Protein AF-A0A7V9BJ75-F1 (afdb_monomer_lite)

Foldseek 3Di:
DPPDVVVCVQVVVQVVLQVVQVVQVKHWDWAADPPPGIDIDIGGPDPPPPD

pLDDT: mean 84.54, std 14.52, range [50.06, 97.12]

Secondary structure (DSSP, 8-state):
----GGGGHHHHHHHHHHHHHGGGT-EEEEEEETTTEEEEEEE-S------

Radius of gyration: 13.67 Å; chains: 1; bounding box: 42×19×31 Å

Sequence (51 aa):
DADNPADSIPALALRLARAVAAPNGGSAEITPLPGRGSVLQITFANAQVTA

Structure (mmCIF, N/CA/C/O backbone):
data_AF-A0A7V9BJ75-F1
#
_entry.id   AF-A0A7V9BJ75-F1
#
loop_
_atom_site.group_PDB
_atom_site.id
_atom_site.type_symbol
_atom_site.label_atom_id
_atom_site.label_alt_id
_atom_site.label_comp_id
_atom_site.label_asym_id
_atom_site.label_entity_id
_atom_site.label_seq_id
_atom_site.pdbx_PDB_ins_code
_atom_site.Cartn_x
_atom_site.Cartn_y
_atom_site.Cartn_z
_atom_site.occupancy
_atom_site.B_iso_or_equiv
_atom_site.auth_seq_id
_atom_site.auth_comp_id
_atom_site.auth_asym_id
_atom_site.auth_atom_id
_atom_site.pdbx_PDB_model_num
ATOM 1 N N . ASP A 1 1 ? 24.543 0.604 -12.358 1.00 54.16 1 ASP A N 1
ATOM 2 C CA . ASP A 1 1 ? 23.291 1.330 -12.061 1.00 54.16 1 ASP A CA 1
ATOM 3 C C . ASP A 1 1 ? 22.841 1.165 -10.607 1.00 54.16 1 ASP A C 1
ATOM 5 O O . ASP A 1 1 ? 21.782 0.613 -10.373 1.00 54.16 1 ASP A O 1
ATOM 9 N N . ALA A 1 2 ? 23.634 1.591 -9.616 1.00 54.69 2 ALA A N 1
ATOM 10 C CA . ALA A 1 2 ? 23.265 1.481 -8.188 1.00 54.69 2 ALA A CA 1
ATOM 11 C C . ALA A 1 2 ? 23.101 2.849 -7.490 1.00 54.69 2 ALA A C 1
ATOM 13 O O . ALA A 1 2 ? 22.834 2.901 -6.296 1.00 54.69 2 ALA A O 1
ATOM 14 N N . ASP A 1 3 ? 23.262 3.942 -8.241 1.00 62.19 3 ASP A N 1
ATOM 15 C CA . ASP A 1 3 ? 23.327 5.319 -7.730 1.00 62.19 3 ASP A CA 1
ATOM 16 C C . ASP A 1 3 ? 22.222 6.214 -8.308 1.00 62.19 3 ASP A C 1
ATOM 18 O O . ASP A 1 3 ?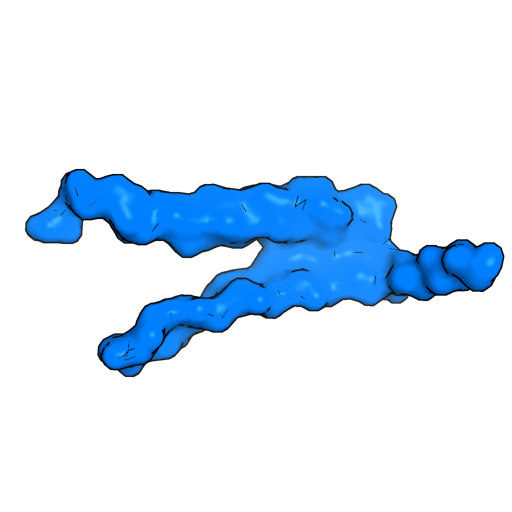 22.301 7.440 -8.238 1.00 62.19 3 ASP A O 1
ATOM 22 N N . ASN A 1 4 ? 21.181 5.633 -8.916 1.00 69.44 4 ASN A N 1
ATOM 23 C CA . ASN A 1 4 ? 20.052 6.442 -9.346 1.00 69.44 4 ASN A CA 1
ATOM 24 C C . ASN A 1 4 ? 19.211 6.789 -8.105 1.00 69.44 4 ASN A C 1
ATOM 26 O O . ASN A 1 4 ? 18.605 5.895 -7.511 1.00 69.44 4 ASN A O 1
ATOM 30 N N . PRO A 1 5 ? 19.112 8.070 -7.704 1.00 68.12 5 PRO A N 1
ATOM 31 C CA . PRO A 1 5 ? 18.288 8.467 -6.563 1.00 68.12 5 PRO A CA 1
ATOM 32 C C . PRO A 1 5 ? 16.818 8.045 -6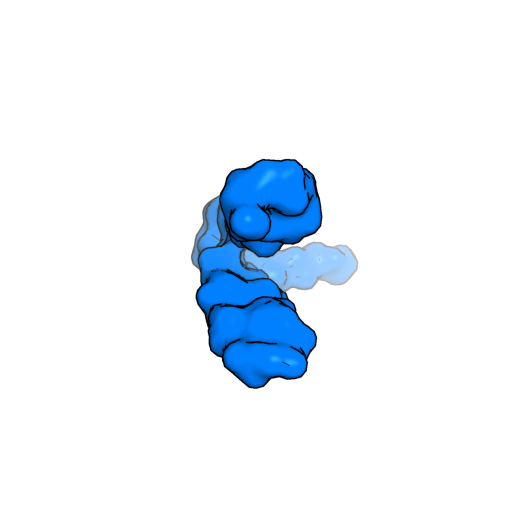.725 1.00 68.12 5 PRO A C 1
ATOM 34 O O . PRO A 1 5 ? 16.118 7.866 -5.726 1.00 68.12 5 PRO A O 1
ATOM 37 N N . ALA A 1 6 ? 16.357 7.819 -7.962 1.00 74.19 6 ALA A N 1
ATOM 38 C CA . ALA A 1 6 ? 15.032 7.279 -8.242 1.00 74.19 6 ALA A CA 1
ATOM 39 C C . ALA A 1 6 ? 14.806 5.873 -7.656 1.00 74.19 6 ALA A C 1
ATOM 41 O O . ALA A 1 6 ? 13.687 5.571 -7.245 1.00 74.19 6 ALA A O 1
ATOM 42 N N . ASP A 1 7 ? 15.850 5.050 -7.521 1.00 72.94 7 ASP A N 1
ATOM 43 C CA . ASP A 1 7 ? 15.752 3.692 -6.964 1.00 72.94 7 ASP A CA 1
ATOM 44 C C . ASP A 1 7 ? 15.464 3.707 -5.452 1.00 72.94 7 ASP A C 1
ATOM 46 O O . ASP A 1 7 ? 14.946 2.740 -4.891 1.00 72.94 7 ASP A O 1
ATOM 50 N N . SER A 1 8 ? 15.727 4.837 -4.785 1.00 81.31 8 SER A N 1
ATOM 51 C CA . SER A 1 8 ? 15.405 5.049 -3.368 1.00 81.31 8 SER A CA 1
ATOM 52 C C . SER A 1 8 ? 13.968 5.533 -3.133 1.00 81.31 8 SER A C 1
ATOM 54 O O . SER A 1 8 ? 13.459 5.428 -2.012 1.00 81.31 8 SER A O 1
ATOM 56 N N . ILE A 1 9 ? 13.285 6.048 -4.165 1.00 86.50 9 ILE A N 1
ATOM 57 C CA . ILE A 1 9 ? 11.923 6.597 -4.052 1.00 86.50 9 ILE A CA 1
ATOM 58 C C . ILE A 1 9 ? 10.914 5.538 -3.570 1.00 86.50 9 ILE A C 1
ATOM 60 O O . ILE A 1 9 ? 10.166 5.840 -2.636 1.00 86.50 9 ILE A O 1
ATOM 64 N N . PRO A 1 10 ? 10.891 4.296 -4.101 1.00 89.12 10 PRO A N 1
ATOM 65 C CA . PRO A 1 10 ? 9.960 3.262 -3.646 1.00 89.12 10 PRO A CA 1
ATOM 66 C C . PRO A 1 10 ? 10.141 2.910 -2.163 1.00 89.12 10 PRO A C 1
ATOM 68 O O . PRO A 1 10 ? 9.164 2.774 -1.423 1.00 89.12 10 PRO A O 1
ATOM 71 N N . ALA A 1 11 ? 11.393 2.824 -1.706 1.00 89.50 11 ALA A N 1
ATOM 72 C CA . ALA A 1 11 ? 11.716 2.535 -0.313 1.00 89.50 11 ALA A CA 1
ATOM 73 C C . ALA A 1 11 ? 11.287 3.681 0.620 1.00 89.50 11 ALA A C 1
ATOM 75 O O . ALA A 1 11 ? 10.709 3.440 1.685 1.00 89.50 11 ALA A O 1
ATOM 76 N N . LEU A 1 12 ? 11.520 4.933 0.210 1.00 92.50 12 LEU A N 1
ATOM 77 C CA . LEU A 1 12 ? 11.077 6.108 0.956 1.00 92.50 12 LEU A CA 1
ATOM 78 C C . LEU A 1 12 ? 9.547 6.178 1.037 1.00 92.50 12 LEU A C 1
ATOM 80 O O . LEU A 1 12 ? 9.008 6.367 2.128 1.00 92.50 12 LEU A O 1
ATOM 84 N N . ALA A 1 13 ? 8.861 5.992 -0.091 1.00 92.94 13 ALA A N 1
ATOM 85 C CA . ALA A 1 13 ? 7.405 6.015 -0.172 1.00 92.94 13 ALA A CA 1
ATOM 86 C C . ALA A 1 13 ? 6.775 4.951 0.737 1.00 92.94 13 ALA A C 1
ATOM 88 O O . ALA A 1 13 ? 5.873 5.265 1.513 1.00 92.94 13 ALA A O 1
ATOM 89 N N . LEU A 1 14 ? 7.3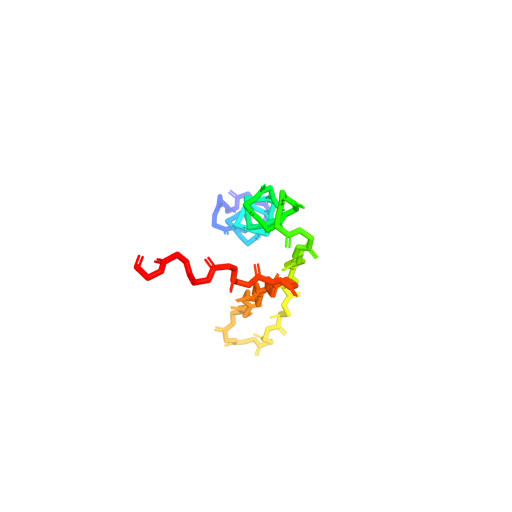06 3.722 0.728 1.00 95.44 14 LEU A N 1
ATOM 90 C CA . LEU A 1 14 ? 6.852 2.654 1.618 1.00 95.44 14 LEU A CA 1
ATOM 91 C C . LEU A 1 14 ? 7.045 3.012 3.098 1.00 95.44 14 LEU A C 1
ATOM 93 O O . LEU A 1 14 ? 6.140 2.811 3.910 1.00 95.44 14 LEU A O 1
ATOM 97 N N . ARG A 1 15 ? 8.211 3.559 3.467 1.00 95.81 15 ARG A N 1
ATOM 98 C CA . ARG A 1 15 ? 8.499 3.957 4.853 1.00 95.81 15 ARG A CA 1
ATOM 99 C C . ARG A 1 15 ? 7.532 5.036 5.344 1.00 95.81 15 ARG A C 1
ATOM 101 O O . ARG A 1 15 ? 7.019 4.925 6.455 1.00 95.81 15 ARG A O 1
ATOM 108 N N . LEU A 1 16 ? 7.264 6.047 4.519 1.00 96.81 16 LEU A N 1
ATOM 109 C CA . LEU A 1 16 ? 6.319 7.118 4.844 1.00 96.81 16 LEU A CA 1
ATOM 110 C C . LEU A 1 16 ? 4.883 6.596 4.942 1.00 96.81 16 LEU A C 1
ATOM 112 O O . LEU A 1 16 ? 4.190 6.897 5.910 1.00 96.81 16 LEU A O 1
ATOM 116 N N . ALA A 1 17 ? 4.456 5.757 3.999 1.00 96.69 17 ALA A N 1
ATOM 117 C CA . ALA A 1 17 ? 3.121 5.169 4.013 1.00 96.69 17 ALA A CA 1
ATOM 118 C C . ALA A 1 17 ? 2.861 4.342 5.279 1.00 96.69 17 ALA A C 1
ATOM 120 O O . ALA A 1 17 ? 1.798 4.459 5.884 1.00 96.69 17 ALA A O 1
ATOM 121 N N . ARG A 1 18 ? 3.852 3.568 5.741 1.00 96.25 18 ARG A N 1
ATOM 122 C CA . ARG A 1 18 ? 3.761 2.842 7.018 1.00 96.25 18 ARG A CA 1
ATOM 123 C C . ARG A 1 18 ? 3.646 3.783 8.210 1.00 96.25 18 ARG A C 1
ATOM 125 O O . ARG A 1 18 ? 2.830 3.530 9.088 1.00 96.25 18 ARG A O 1
ATOM 132 N N . ALA A 1 19 ? 4.421 4.867 8.232 1.00 96.69 19 ALA A N 1
ATOM 133 C CA . ALA A 1 19 ? 4.346 5.861 9.301 1.00 96.69 19 ALA A CA 1
ATOM 134 C C . ALA A 1 19 ? 2.965 6.541 9.372 1.00 96.69 19 ALA A C 1
ATOM 136 O O . ALA A 1 19 ? 2.485 6.826 10.463 1.00 96.69 19 ALA A O 1
ATOM 137 N N . VAL A 1 20 ? 2.310 6.754 8.225 1.00 94.75 20 VAL A N 1
ATOM 138 C CA . VAL A 1 20 ? 0.949 7.315 8.142 1.00 94.75 20 VAL A CA 1
ATOM 139 C C . VAL A 1 20 ? -0.125 6.287 8.523 1.00 94.75 20 VAL A C 1
ATOM 141 O O . VAL A 1 20 ? -1.107 6.626 9.183 1.00 94.75 20 VAL A O 1
ATOM 144 N N . ALA A 1 21 ? 0.042 5.026 8.123 1.00 93.50 21 ALA A N 1
ATOM 145 C CA . ALA A 1 21 ? -0.941 3.975 8.370 1.00 93.50 21 ALA A CA 1
ATOM 146 C C . ALA A 1 21 ? -0.911 3.453 9.818 1.00 93.50 21 ALA A C 1
ATOM 148 O O . ALA A 1 21 ? -1.969 3.184 10.388 1.00 93.50 21 ALA A O 1
ATOM 149 N N . ALA A 1 22 ? 0.273 3.361 10.434 1.00 93.00 22 ALA A N 1
ATOM 150 C CA . ALA A 1 22 ? 0.462 2.747 11.750 1.00 93.00 22 ALA A CA 1
ATOM 151 C C . ALA A 1 22 ? -0.402 3.351 12.881 1.00 93.00 22 ALA A C 1
ATOM 153 O O . ALA A 1 22 ? -1.004 2.569 13.617 1.00 93.00 22 ALA A O 1
ATOM 154 N N . PRO A 1 23 ? -0.561 4.687 13.015 1.00 93.06 23 PRO A N 1
ATOM 155 C CA . PRO A 1 23 ? -1.431 5.278 14.040 1.00 93.06 23 PRO A CA 1
ATOM 156 C C . PRO A 1 23 ? -2.904 4.861 13.930 1.00 93.06 23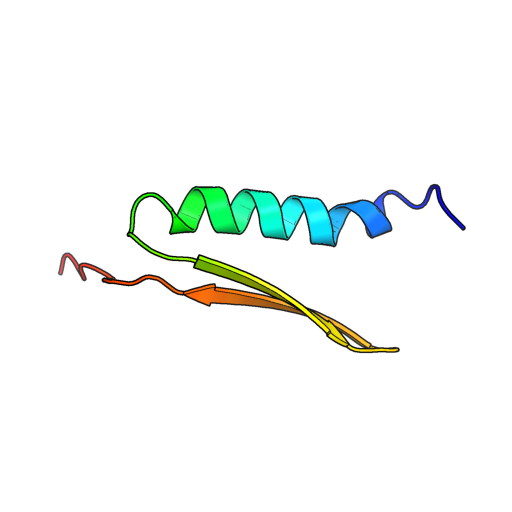 PRO A C 1
ATOM 158 O O . PRO A 1 23 ? -3.630 4.902 14.916 1.00 93.06 23 PRO A O 1
ATOM 161 N N . ASN A 1 24 ? -3.339 4.437 12.742 1.00 91.00 24 ASN A N 1
ATOM 162 C CA . ASN A 1 24 ? -4.714 4.034 12.443 1.00 91.00 24 ASN A CA 1
ATOM 163 C C . ASN A 1 24 ? -4.893 2.503 12.453 1.00 91.00 24 ASN A C 1
ATOM 165 O O . ASN A 1 24 ? -5.838 1.980 11.858 1.00 91.00 24 ASN A O 1
ATOM 169 N N . GLY A 1 25 ? -3.933 1.766 13.030 1.00 91.62 25 GLY A N 1
ATOM 170 C CA . GLY A 1 25 ? -3.884 0.301 12.959 1.00 91.62 25 GLY A CA 1
ATOM 171 C C . GLY A 1 25 ? -3.728 -0.234 11.531 1.00 91.62 25 GLY A C 1
ATOM 172 O O . GLY A 1 25 ? -4.005 -1.401 11.275 1.00 91.62 25 GLY A O 1
ATOM 173 N N . GLY A 1 26 ? -3.348 0.629 10.589 1.00 93.81 26 GLY A N 1
ATOM 174 C CA . GLY A 1 26 ? -3.198 0.311 9.181 1.00 93.81 26 GLY A CA 1
ATOM 175 C C . GLY A 1 26 ? -1.835 -0.280 8.828 1.00 93.81 26 GLY A C 1
ATOM 176 O O . GLY A 1 26 ? -0.915 -0.341 9.644 1.00 93.81 26 GLY A O 1
ATOM 177 N N . SER A 1 27 ? -1.688 -0.671 7.567 1.00 96.00 27 SER A N 1
ATOM 17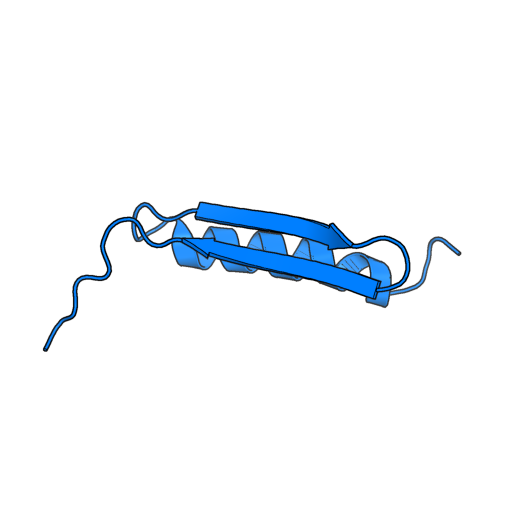8 C CA . SER A 1 27 ? -0.465 -1.230 6.992 1.00 96.00 27 SER A CA 1
ATOM 179 C C . SER A 1 27 ? -0.178 -0.640 5.611 1.00 96.00 27 SER A C 1
ATOM 181 O O . SER A 1 27 ? -1.052 -0.062 4.964 1.00 96.00 27 SER A O 1
ATOM 183 N N . ALA A 1 28 ? 1.066 -0.775 5.148 1.00 97.12 28 ALA A N 1
ATOM 184 C CA . ALA A 1 28 ? 1.430 -0.445 3.776 1.00 97.12 28 ALA A CA 1
ATOM 185 C C . ALA A 1 28 ? 2.461 -1.431 3.217 1.00 97.12 28 ALA A C 1
ATOM 187 O O . ALA A 1 28 ? 3.409 -1.829 3.913 1.00 97.12 28 ALA A O 1
ATOM 188 N N . GLU A 1 29 ? 2.280 -1.780 1.947 1.00 96.94 29 GLU A N 1
ATOM 189 C CA . GLU A 1 29 ? 3.056 -2.776 1.209 1.00 96.94 29 GLU A CA 1
ATOM 190 C C . GLU A 1 29 ? 3.386 -2.269 -0.192 1.00 96.94 29 GLU A C 1
ATOM 192 O O . GLU A 1 29 ? 2.616 -1.516 -0.790 1.00 96.94 29 GLU A O 1
ATOM 197 N N . ILE A 1 30 ? 4.543 -2.681 -0.713 1.00 95.44 30 ILE A N 1
ATOM 198 C CA . ILE A 1 30 ? 4.951 -2.374 -2.080 1.00 95.44 30 ILE A CA 1
ATOM 199 C C . ILE A 1 30 ? 5.126 -3.668 -2.867 1.00 95.44 30 ILE A C 1
ATOM 201 O O . ILE A 1 30 ? 5.795 -4.596 -2.410 1.00 95.44 30 ILE A O 1
ATOM 205 N N . THR A 1 31 ? 4.539 -3.725 -4.055 1.00 94.62 31 THR A N 1
ATOM 206 C CA . THR A 1 31 ? 4.657 -4.867 -4.962 1.00 94.62 31 THR A CA 1
ATOM 207 C C . THR A 1 31 ? 5.357 -4.415 -6.239 1.00 94.62 31 THR A C 1
ATOM 209 O O . THR A 1 31 ? 4.815 -3.566 -6.955 1.00 94.62 31 THR A O 1
ATOM 212 N N . PRO A 1 32 ? 6.552 -4.942 -6.555 1.00 90.62 32 PRO A N 1
ATOM 213 C CA . PRO A 1 32 ? 7.210 -4.631 -7.813 1.00 90.62 32 PRO A CA 1
ATOM 214 C C . PRO A 1 32 ? 6.433 -5.241 -8.985 1.00 90.62 32 PRO A C 1
ATOM 216 O O . PRO A 1 32 ? 5.987 -6.386 -8.933 1.00 90.62 32 PRO A O 1
ATOM 219 N N . LEU A 1 33 ? 6.304 -4.473 -10.063 1.00 91.06 33 LEU A N 1
ATOM 220 C CA . LEU A 1 33 ? 5.762 -4.897 -11.347 1.00 91.06 33 LEU A CA 1
ATOM 221 C C . LEU A 1 33 ? 6.906 -4.910 -12.373 1.00 91.06 33 LEU A C 1
ATOM 223 O O . LEU A 1 33 ? 7.287 -3.843 -12.872 1.00 91.06 33 LEU A O 1
ATOM 227 N N . PRO A 1 34 ? 7.472 -6.088 -12.699 1.00 87.69 34 PRO A N 1
ATOM 228 C CA . PRO A 1 34 ? 8.595 -6.198 -13.626 1.00 87.69 34 PRO A CA 1
ATOM 229 C C . PRO A 1 34 ? 8.322 -5.475 -14.951 1.00 87.69 34 PRO A C 1
ATOM 231 O O . PRO A 1 34 ? 7.290 -5.685 -15.587 1.00 87.69 34 PRO A O 1
ATOM 234 N N . GLY A 1 35 ? 9.231 -4.580 -15.344 1.00 88.12 35 GLY A N 1
ATOM 235 C CA . GLY A 1 35 ? 9.119 -3.788 -16.574 1.00 88.12 35 GLY A CA 1
ATOM 236 C C . GLY A 1 35 ? 8.047 -2.688 -16.569 1.00 88.12 35 GLY A C 1
ATOM 237 O O . GLY A 1 35 ? 7.866 -2.038 -17.593 1.00 88.12 35 GLY A O 1
ATOM 238 N N . ARG A 1 36 ? 7.329 -2.467 -15.456 1.00 87.44 36 ARG A N 1
ATOM 239 C CA . ARG A 1 36 ? 6.270 -1.442 -15.350 1.00 87.44 36 ARG A CA 1
ATOM 240 C C . ARG A 1 36 ? 6.390 -0.512 -14.142 1.00 87.44 36 ARG A C 1
ATOM 242 O O . ARG A 1 36 ? 5.839 0.581 -14.192 1.00 87.44 36 ARG A O 1
ATOM 249 N N . GLY A 1 37 ? 7.088 -0.915 -13.079 1.00 87.56 37 GLY A N 1
ATOM 250 C CA . GLY A 1 37 ? 7.310 -0.083 -11.893 1.00 87.56 37 GLY A CA 1
ATOM 251 C C . GLY A 1 37 ? 6.979 -0.814 -10.596 1.00 87.56 37 GLY A C 1
ATOM 252 O O . GLY A 1 37 ? 7.392 -1.950 -10.397 1.00 87.56 37 GLY A O 1
ATOM 253 N N . SER A 1 38 ? 6.267 -0.162 -9.681 1.00 91.19 38 SER A N 1
ATOM 254 C CA . SER A 1 38 ? 5.815 -0.745 -8.411 1.00 91.19 38 SER A CA 1
ATOM 255 C C . SER A 1 38 ? 4.446 -0.194 -8.029 1.00 91.19 38 SER A C 1
ATOM 257 O O . SER A 1 38 ? 4.121 0.943 -8.363 1.00 91.19 38 SER A O 1
ATOM 259 N N . VAL A 1 39 ? 3.659 -0.987 -7.308 1.00 94.75 39 VAL A N 1
ATOM 260 C CA . VAL A 1 39 ? 2.376 -0.572 -6.727 1.00 94.75 39 VAL A CA 1
ATOM 261 C C . VAL A 1 39 ? 2.556 -0.429 -5.225 1.00 94.75 39 VAL A C 1
ATOM 263 O O . VAL A 1 39 ? 3.044 -1.354 -4.584 1.00 94.75 39 VAL A O 1
ATOM 266 N N . LEU A 1 40 ? 2.160 0.717 -4.671 1.00 95.62 40 LEU A N 1
ATOM 267 C CA . LEU A 1 40 ? 2.104 0.955 -3.230 1.00 95.62 40 LEU A CA 1
ATOM 268 C C . LEU A 1 40 ? 0.649 0.842 -2.769 1.00 95.62 40 LEU A C 1
ATOM 270 O O . LEU A 1 40 ? -0.190 1.644 -3.175 1.00 95.62 40 LEU A O 1
ATOM 274 N N . GLN A 1 41 ? 0.363 -0.135 -1.915 1.00 96.62 41 GLN A N 1
ATOM 275 C CA . GLN A 1 41 ? -0.948 -0.329 -1.306 1.00 96.62 41 GLN A CA 1
ATOM 276 C C . GLN A 1 41 ? -0.908 0.118 0.157 1.00 96.62 41 GLN A C 1
ATOM 278 O O . GLN A 1 41 ? -0.002 -0.260 0.899 1.00 96.62 41 GLN A O 1
ATOM 283 N N . ILE A 1 42 ? -1.898 0.911 0.574 1.00 96.56 42 ILE A N 1
ATOM 284 C CA . ILE A 1 42 ? -2.050 1.410 1.946 1.00 96.56 42 ILE A CA 1
ATOM 285 C C . ILE A 1 42 ? -3.430 0.988 2.444 1.00 96.56 42 ILE A C 1
ATOM 287 O O . ILE A 1 42 ? -4.434 1.250 1.786 1.00 96.56 42 ILE A O 1
ATOM 291 N N . THR A 1 43 ? -3.474 0.335 3.598 1.00 94.88 43 THR A N 1
ATOM 292 C CA . THR A 1 43 ? -4.695 -0.170 4.229 1.00 94.88 43 THR A CA 1
ATOM 293 C C . THR A 1 43 ? -4.860 0.508 5.579 1.00 94.88 43 THR A C 1
ATOM 295 O O . THR A 1 43 ? -3.905 0.577 6.346 1.00 94.88 43 THR A O 1
ATOM 298 N N . PHE A 1 44 ? -6.062 0.978 5.900 1.00 90.69 44 PHE A N 1
ATOM 299 C CA . PHE A 1 44 ? -6.391 1.549 7.207 1.00 90.69 44 PHE A CA 1
ATOM 300 C C . PHE A 1 44 ? -7.413 0.635 7.889 1.00 90.69 44 PHE A C 1
ATOM 302 O O . PHE A 1 44 ? -8.451 0.346 7.299 1.00 90.69 44 PHE A O 1
ATOM 309 N N . ALA A 1 45 ? -7.114 0.148 9.100 1.00 79.06 45 ALA A N 1
ATOM 310 C CA . ALA A 1 45 ? -7.945 -0.855 9.780 1.00 79.06 45 ALA A CA 1
ATOM 311 C C . ALA A 1 45 ? -9.267 -0.294 10.320 1.00 79.06 45 ALA A C 1
ATOM 313 O O . ALA A 1 45 ? -10.194 -1.053 10.560 1.00 79.06 45 ALA A O 1
ATOM 314 N N . ASN A 1 46 ? -9.365 1.025 10.468 1.00 68.12 46 ASN A N 1
ATOM 315 C CA . ASN A 1 46 ? -10.611 1.749 10.664 1.00 68.12 46 ASN A CA 1
ATOM 316 C C . ASN A 1 46 ? -10.395 3.166 10.140 1.00 68.12 46 ASN A C 1
ATOM 318 O O . ASN A 1 46 ? -9.778 3.991 10.812 1.00 68.12 46 ASN A O 1
ATOM 322 N N . ALA A 1 47 ? -10.911 3.474 8.952 1.00 59.78 47 ALA A N 1
ATOM 323 C CA . ALA A 1 47 ? -11.206 4.863 8.646 1.00 59.78 47 ALA A CA 1
ATOM 324 C C . ALA A 1 47 ? -12.352 5.253 9.585 1.00 59.78 47 ALA A C 1
ATOM 326 O O . ALA A 1 47 ? -13.514 4.983 9.283 1.00 59.78 47 ALA A O 1
ATOM 327 N N . GLN A 1 48 ? -12.049 5.813 10.761 1.00 56.25 48 GLN A N 1
ATOM 328 C CA . GLN A 1 48 ? -13.063 6.596 11.452 1.00 56.25 48 GLN A CA 1
ATOM 329 C C . GLN A 1 48 ? -13.403 7.739 10.501 1.00 56.25 48 GLN A C 1
ATOM 331 O O . GLN A 1 48 ? -12.685 8.731 10.415 1.00 56.25 48 GLN A O 1
ATOM 336 N N . VAL A 1 49 ? -14.466 7.551 9.721 1.00 55.34 49 VAL A N 1
ATOM 337 C CA . VAL A 1 49 ? -15.138 8.624 9.006 1.00 55.34 49 VAL A CA 1
ATOM 338 C C . VAL A 1 49 ? -15.710 9.508 10.105 1.00 55.34 49 VAL A C 1
ATOM 340 O O . VAL A 1 49 ? -16.809 9.274 10.599 1.00 55.34 49 VAL A O 1
ATOM 343 N N . THR A 1 50 ? -14.926 10.472 10.579 1.00 54.06 50 THR A N 1
ATOM 344 C CA . THR 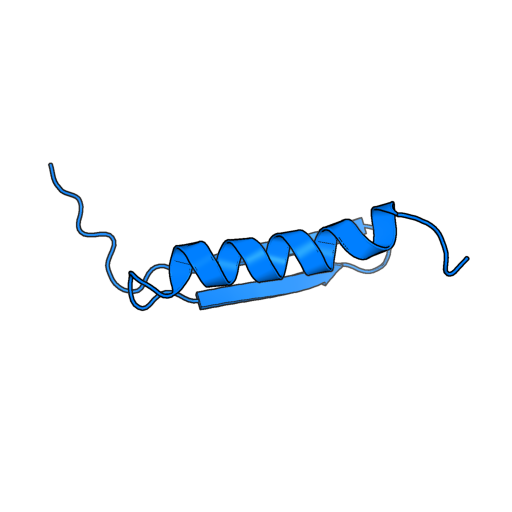A 1 50 ? -15.495 11.642 11.238 1.00 54.06 50 THR A CA 1
ATOM 345 C C . THR A 1 50 ? -16.278 12.373 10.157 1.00 54.06 50 THR A C 1
ATOM 347 O O . THR A 1 50 ? -15.673 12.994 9.281 1.00 54.06 50 THR A O 1
ATOM 350 N N . ALA A 1 51 ? -17.594 12.156 10.158 1.00 50.06 51 ALA A N 1
ATOM 351 C CA . ALA A 1 51 ? -18.562 12.913 9.375 1.00 50.06 51 ALA A CA 1
ATOM 352 C C . ALA A 1 51 ? -18.582 14.386 9.804 1.00 50.06 51 ALA A C 1
ATOM 354 O O . ALA A 1 51 ? -18.321 14.648 11.003 1.00 50.06 51 ALA A O 1
#